Protein AF-A0A9W6TZ47-F1 (afdb_monomer)

Solvent-accessible surface area (backbone atoms only — not comparable to full-atom values): 7587 Å² total; per-residue (Å²): 111,73,67,62,67,54,56,76,74,47,63,88,85,25,44,51,53,53,56,49,51,52,38,54,53,50,49,54,48,43,44,71,75,46,44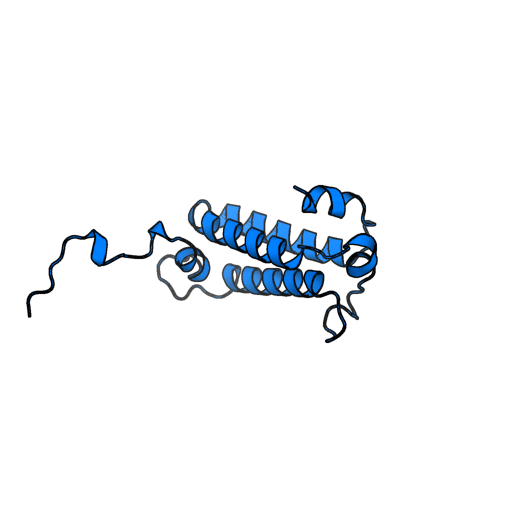,76,55,36,48,42,35,51,52,51,50,50,49,57,49,49,65,53,39,70,91,61,58,50,77,84,45,37,54,70,41,46,78,83,45,46,82,42,94,86,34,52,65,48,57,39,49,52,53,52,51,40,50,52,52,49,45,53,74,69,49,83,57,90,50,97,80,65,60,38,65,71,26,52,73,45,28,69,88,71,57,84,59,70,81,80,69,75,66,78,84,82,130

Secondary structure (DSSP, 8-state):
-HHHHHHTTS-TT-HHHHHHHHHHHHHHHHHHHHGGGGHHHHHHHHHHHHHHHTT--TTTTGGG--TTTTTSTTS-HHHHHHHHHHHHHHHHHHSPP-STT-S-HHHHHT-GGGS--TTTTT-----

Radius of gyration: 18.26 Å; Cα contacts (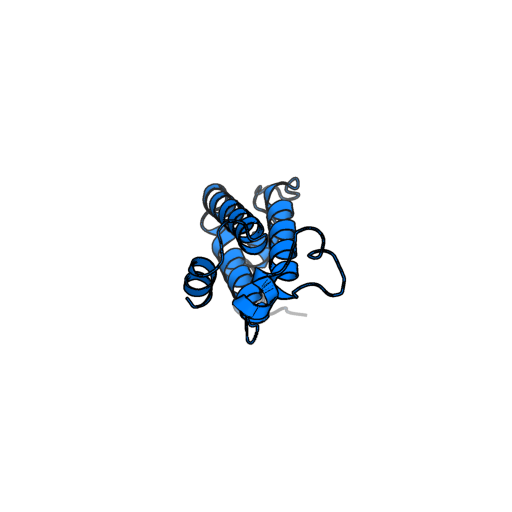8 Å, |Δi|>4): 100; chains: 1; bounding box: 55×34×45 Å

Sequence (127 aa):
MILQSTIDQVSAETYLREVLTKLLTLEGKSIRWYQGAVRSYMLELAGRLEVALGSHDIMACCARVSASDATSDGSCTFVRKIIDEVKALTKALFEMPTNQGGVPPVFLECDETTKFDLEDDGFEVIE

pLDDT: mean 79.94, std 12.83, range [51.91, 94.94]

Nearest PDB structures (foldseek):
  8s5z-assembly1_A  TM=2.798E-01  e=6.095E+00  Homo sapiens

Foldseek 3Di:
DVVVVVLVVADPPFPLNVLVVLLVVLVVVCCVPPPPLQVLVVVVLVVQLCVLPPPDDCVVAVSPDDPVCLPPPPHRSSSVSSNVSSVVSCCQQPPQDPDPVRHRVSSLVSPPVNDDDPVPPPDDDDD

Structure (mmCIF, N/CA/C/O backbone):
data_AF-A0A9W6TZ47-F1
#
_entry.id   AF-A0A9W6TZ47-F1
#
loop_
_atom_site.group_PDB
_atom_site.id
_atom_site.type_symbol
_atom_site.label_atom_id
_atom_site.label_alt_id
_atom_site.label_comp_id
_atom_site.label_asym_id
_atom_site.label_entity_id
_atom_site.label_seq_id
_atom_site.pdbx_PDB_ins_code
_atom_site.Cartn_x
_atom_site.Cartn_y
_atom_site.Cartn_z
_atom_site.occupancy
_atom_site.B_iso_or_equiv
_atom_site.auth_seq_id
_atom_site.auth_comp_id
_atom_site.auth_asym_id
_atom_site.auth_atom_id
_atom_site.pdbx_PDB_model_num
ATOM 1 N N . MET A 1 1 ? 15.091 -8.637 5.094 1.00 51.91 1 MET A N 1
ATOM 2 C CA . MET A 1 1 ? 13.905 -8.409 4.245 1.00 51.91 1 MET A CA 1
ATOM 3 C C . MET A 1 1 ? 14.402 -8.178 2.825 1.00 51.91 1 MET A C 1
ATOM 5 O O . MET A 1 1 ? 15.094 -7.191 2.608 1.00 51.91 1 MET A O 1
ATOM 9 N N . ILE A 1 2 ? 14.150 -9.111 1.903 1.00 57.94 2 ILE A N 1
ATOM 10 C CA . ILE A 1 2 ? 14.705 -9.094 0.530 1.00 57.94 2 ILE A CA 1
ATOM 11 C C . ILE A 1 2 ? 14.331 -7.793 -0.201 1.00 57.94 2 ILE A C 1
ATOM 13 O O . ILE A 1 2 ? 15.167 -7.188 -0.866 1.00 57.94 2 ILE A O 1
ATOM 17 N N . LEU A 1 3 ? 13.116 -7.297 0.047 1.00 60.72 3 LEU A N 1
ATOM 18 C CA . LEU A 1 3 ? 12.589 -6.047 -0.498 1.00 60.72 3 LEU A CA 1
ATOM 19 C C . LEU A 1 3 ? 13.511 -4.841 -0.238 1.00 60.72 3 LEU A C 1
ATOM 21 O O . LEU A 1 3 ? 13.852 -4.116 -1.166 1.00 60.72 3 LEU A O 1
ATOM 25 N N . GLN A 1 4 ? 13.963 -4.665 1.010 1.00 63.34 4 GLN A N 1
ATOM 26 C CA . GLN A 1 4 ? 14.807 -3.534 1.410 1.00 63.34 4 GLN A CA 1
ATOM 27 C C . GLN A 1 4 ? 16.147 -3.554 0.659 1.00 63.34 4 GLN A C 1
ATOM 29 O O . GLN A 1 4 ? 16.535 -2.560 0.055 1.00 63.34 4 GLN A O 1
ATOM 34 N N . SER A 1 5 ? 16.813 -4.715 0.626 1.00 62.41 5 SER A N 1
ATOM 35 C CA . SER A 1 5 ? 18.112 -4.874 -0.040 1.00 62.41 5 SER A CA 1
ATOM 36 C C . SER A 1 5 ? 18.051 -4.692 -1.554 1.00 62.41 5 SER A C 1
ATOM 38 O O . SER A 1 5 ? 19.046 -4.300 -2.157 1.00 62.41 5 SER A O 1
ATOM 40 N N . THR A 1 6 ? 16.908 -4.985 -2.178 1.00 62.78 6 THR A N 1
ATOM 41 C CA . THR A 1 6 ? 16.743 -4.818 -3.623 1.00 62.78 6 THR A CA 1
ATOM 42 C C . THR A 1 6 ? 16.425 -3.373 -3.995 1.00 62.78 6 THR A C 1
ATOM 44 O O . THR A 1 6 ? 16.896 -2.903 -5.022 1.00 62.78 6 THR A O 1
ATOM 47 N N . ILE A 1 7 ? 15.705 -2.633 -3.147 1.00 63.69 7 ILE A N 1
ATOM 48 C CA . ILE A 1 7 ? 15.417 -1.205 -3.364 1.00 63.69 7 ILE A CA 1
ATOM 49 C C . ILE A 1 7 ? 16.700 -0.365 -3.332 1.00 63.69 7 ILE A C 1
ATOM 51 O O . ILE A 1 7 ? 16.857 0.542 -4.150 1.00 63.69 7 ILE A O 1
ATOM 55 N N . ASP A 1 8 ? 17.640 -0.695 -2.445 1.00 68.38 8 ASP A N 1
ATOM 56 C CA . ASP A 1 8 ? 18.908 0.035 -2.313 1.00 68.38 8 ASP A CA 1
ATOM 57 C C . ASP A 1 8 ? 19.825 -0.103 -3.546 1.00 68.38 8 ASP A C 1
ATOM 59 O O . ASP A 1 8 ? 20.726 0.712 -3.740 1.00 68.38 8 ASP A O 1
ATOM 63 N N . GLN A 1 9 ? 19.584 -1.102 -4.405 1.00 65.69 9 GLN A N 1
ATOM 64 C CA . GLN A 1 9 ? 20.366 -1.359 -5.623 1.00 65.69 9 GLN A CA 1
ATOM 65 C C . GLN A 1 9 ? 19.806 -0.660 -6.871 1.00 65.69 9 GLN A C 1
ATOM 67 O O . GLN A 1 9 ? 20.459 -0.646 -7.915 1.00 65.69 9 GLN A O 1
ATOM 72 N N . VAL A 1 10 ? 18.612 -0.070 -6.782 1.00 64.81 10 VAL A N 1
ATOM 73 C CA . VAL A 1 10 ? 17.941 0.589 -7.907 1.00 64.81 10 VAL A CA 1
ATOM 74 C C . VAL A 1 10 ? 18.283 2.086 -7.926 1.00 64.81 10 VAL A C 1
ATOM 76 O O . VAL A 1 10 ? 18.306 2.751 -6.884 1.00 64.81 10 VAL A O 1
ATOM 79 N N . SER A 1 11 ? 18.542 2.646 -9.118 1.00 66.06 11 SER A N 1
ATOM 80 C CA . SER A 1 11 ? 18.889 4.066 -9.257 1.00 66.06 11 SER A CA 1
ATOM 81 C C . SER A 1 11 ? 17.788 4.978 -8.697 1.00 66.06 11 SER A C 1
ATOM 83 O O . SER A 1 11 ? 16.592 4.665 -8.727 1.00 66.06 11 SER A O 1
ATOM 85 N N . ALA A 1 12 ? 18.210 6.120 -8.146 1.00 61.53 12 ALA A N 1
ATOM 86 C CA . ALA A 1 12 ? 17.326 7.046 -7.439 1.00 61.53 12 ALA A CA 1
ATOM 87 C C . ALA A 1 12 ? 16.197 7.618 -8.318 1.00 61.53 12 ALA A C 1
ATOM 89 O O . ALA A 1 12 ? 15.158 8.000 -7.793 1.00 61.53 12 ALA A O 1
ATOM 90 N N . GLU A 1 13 ? 16.394 7.630 -9.636 1.00 66.12 13 GLU A N 1
ATOM 91 C CA . GLU A 1 13 ? 15.476 8.198 -10.630 1.00 66.12 13 GLU A CA 1
ATOM 92 C C . GLU A 1 13 ? 14.477 7.178 -11.195 1.00 66.12 13 GLU A C 1
ATOM 94 O O . GLU A 1 13 ? 13.712 7.488 -12.105 1.00 66.12 13 GLU A O 1
ATOM 99 N N . THR A 1 14 ? 14.466 5.944 -10.684 1.00 78.62 14 THR A N 1
ATOM 100 C CA . THR A 1 14 ? 13.485 4.959 -11.145 1.00 78.62 14 THR A CA 1
ATOM 101 C C . THR A 1 14 ? 12.092 5.254 -10.615 1.00 78.62 14 THR A C 1
ATOM 103 O O . THR A 1 14 ? 11.883 5.566 -9.439 1.00 78.62 14 THR A O 1
ATOM 106 N N . TYR A 1 15 ? 11.106 5.035 -11.478 1.00 84.75 15 TYR A N 1
ATOM 107 C CA . TYR A 1 15 ? 9.700 5.143 -11.117 1.00 84.75 15 TYR A CA 1
ATOM 108 C C . TYR A 1 15 ? 9.317 4.192 -9.969 1.00 84.75 15 TYR A C 1
ATOM 110 O O . TYR A 1 15 ? 8.522 4.539 -9.100 1.00 84.75 15 TYR A O 1
ATOM 118 N N . LEU A 1 16 ? 9.952 3.017 -9.893 1.00 85.25 16 LEU A N 1
ATOM 119 C CA . LEU A 1 16 ? 9.788 2.087 -8.774 1.00 85.25 16 LEU A CA 1
ATOM 120 C C . LEU A 1 16 ? 10.067 2.760 -7.418 1.00 85.25 16 LEU A C 1
ATOM 122 O O . LEU A 1 16 ? 9.283 2.604 -6.481 1.00 85.25 16 LEU A O 1
ATOM 126 N N . ARG A 1 17 ? 11.153 3.537 -7.311 1.00 84.81 17 ARG A N 1
ATOM 127 C CA . ARG A 1 17 ? 11.519 4.234 -6.072 1.00 84.81 17 ARG A CA 1
ATOM 128 C C . ARG A 1 17 ? 10.532 5.344 -5.727 1.00 84.81 17 ARG A C 1
ATOM 130 O O . ARG A 1 17 ? 10.228 5.531 -4.549 1.00 84.81 17 ARG A O 1
ATOM 137 N N . GLU A 1 18 ? 10.004 6.045 -6.727 1.00 88.62 18 GLU A N 1
ATOM 138 C CA . GLU A 1 18 ? 8.964 7.062 -6.542 1.00 88.62 18 GLU A CA 1
ATOM 139 C C . GLU A 1 18 ? 7.694 6.449 -5.935 1.00 88.62 18 GLU A C 1
ATOM 141 O O . GLU A 1 18 ? 7.215 6.896 -4.887 1.00 88.62 18 GLU A O 1
ATOM 146 N N . VAL A 1 19 ? 7.176 5.380 -6.548 1.00 89.44 19 VAL A N 1
ATOM 147 C CA . VAL A 1 19 ? 5.939 4.731 -6.093 1.00 89.44 19 VAL A CA 1
ATOM 148 C C . VAL A 1 19 ? 6.127 4.099 -4.708 1.00 89.44 19 VAL A C 1
ATOM 150 O O . VAL A 1 19 ? 5.257 4.245 -3.848 1.00 89.44 19 VAL A O 1
ATOM 153 N N . LEU A 1 20 ? 7.275 3.469 -4.440 1.00 88.94 20 LEU A N 1
ATOM 154 C CA . LEU A 1 20 ? 7.590 2.928 -3.112 1.00 88.94 20 LEU A CA 1
ATOM 155 C C . LEU A 1 20 ? 7.700 4.020 -2.047 1.00 88.94 20 LEU A C 1
ATOM 157 O O . LEU A 1 20 ? 7.155 3.873 -0.958 1.00 88.94 20 LEU A O 1
ATOM 161 N N . THR A 1 21 ? 8.348 5.142 -2.360 1.00 90.56 21 THR A N 1
ATOM 162 C CA . THR A 1 21 ? 8.442 6.283 -1.437 1.00 90.56 21 THR A CA 1
ATOM 163 C C . THR A 1 21 ? 7.054 6.819 -1.092 1.00 90.56 21 THR A C 1
ATOM 165 O O . THR A 1 21 ? 6.769 7.144 0.065 1.00 90.56 21 THR A O 1
ATOM 168 N N . LYS A 1 22 ? 6.154 6.871 -2.081 1.00 93.00 22 LYS A N 1
ATOM 169 C CA . LYS A 1 22 ? 4.758 7.255 -1.867 1.00 93.00 22 LYS A CA 1
ATOM 170 C C . LYS A 1 22 ? 4.032 6.265 -0.957 1.00 93.00 22 LYS A C 1
ATOM 172 O O . LYS A 1 22 ? 3.343 6.706 -0.039 1.00 93.00 22 LYS A O 1
ATOM 177 N N . LEU A 1 23 ? 4.217 4.962 -1.166 1.00 94.12 23 LEU A N 1
ATOM 178 C CA . LEU A 1 23 ? 3.649 3.924 -0.306 1.00 94.12 23 LEU A CA 1
ATOM 179 C C . LEU A 1 23 ? 4.139 4.057 1.146 1.00 94.12 23 LEU A C 1
ATOM 181 O O . LEU A 1 23 ? 3.313 4.155 2.047 1.00 94.12 23 LEU A O 1
ATOM 185 N N . LEU A 1 24 ? 5.453 4.174 1.361 1.00 92.75 24 LEU A N 1
ATOM 186 C CA . LEU A 1 24 ? 6.056 4.349 2.692 1.00 92.75 24 LEU A CA 1
ATOM 187 C C . LEU A 1 24 ? 5.590 5.643 3.379 1.00 92.75 24 LEU A C 1
ATOM 189 O O . LEU A 1 24 ? 5.381 5.691 4.590 1.00 92.75 24 LEU A O 1
ATOM 193 N N . THR A 1 25 ? 5.375 6.712 2.608 1.00 94.12 25 THR A N 1
ATOM 194 C CA . THR A 1 25 ? 4.816 7.964 3.139 1.00 94.12 25 THR A CA 1
ATOM 195 C C . THR A 1 25 ? 3.375 7.775 3.619 1.00 94.12 25 THR A C 1
ATOM 197 O O . THR A 1 25 ? 2.989 8.322 4.656 1.00 94.12 25 THR A O 1
ATOM 200 N N . LEU A 1 26 ? 2.563 7.023 2.871 1.00 94.94 26 LEU A N 1
ATOM 201 C CA . LEU A 1 26 ? 1.189 6.705 3.260 1.00 94.94 26 LEU A CA 1
ATOM 202 C C . LEU A 1 26 ? 1.161 5.776 4.474 1.00 94.94 26 LEU A C 1
ATOM 204 O O . LEU A 1 26 ? 0.386 6.027 5.393 1.00 94.94 26 LEU A O 1
ATOM 208 N N . GLU A 1 27 ? 2.035 4.774 4.533 1.00 93.31 27 GLU A N 1
ATOM 209 C CA . GLU A 1 27 ? 2.223 3.919 5.707 1.00 93.31 27 GLU A CA 1
ATOM 210 C C . GLU A 1 27 ? 2.532 4.757 6.955 1.00 93.31 27 GLU A C 1
ATOM 212 O O . GLU A 1 27 ? 1.811 4.674 7.950 1.00 93.31 27 GLU A O 1
ATOM 217 N N . GLY A 1 28 ? 3.518 5.657 6.877 1.00 92.69 28 GLY A N 1
ATOM 218 C CA . GLY A 1 28 ? 3.873 6.539 7.990 1.00 92.69 28 GLY A CA 1
ATOM 219 C C . GLY A 1 28 ? 2.714 7.431 8.454 1.00 92.69 28 GLY A C 1
ATOM 220 O O . GLY A 1 28 ? 2.506 7.604 9.657 1.00 92.69 28 GLY A O 1
ATOM 221 N N . LYS A 1 29 ? 1.912 7.967 7.522 1.00 93.38 29 LYS A N 1
ATOM 222 C CA . LYS A 1 29 ? 0.689 8.720 7.862 1.00 93.38 29 LYS A CA 1
ATOM 223 C C . LYS A 1 29 ? -0.347 7.834 8.547 1.00 93.38 29 LYS A C 1
ATOM 225 O O . LYS A 1 29 ? -0.909 8.236 9.561 1.00 93.38 29 LYS A O 1
ATOM 230 N N . SER A 1 30 ? -0.555 6.633 8.024 1.00 91.69 30 SER A N 1
ATOM 231 C CA . SER A 1 30 ? -1.534 5.682 8.544 1.00 91.69 30 SER A CA 1
ATOM 232 C C . SER A 1 30 ? -1.207 5.269 9.976 1.00 91.69 30 SER A C 1
ATOM 234 O O . SER A 1 30 ? -2.064 5.350 10.850 1.00 91.69 30 SER A O 1
ATOM 236 N N . ILE A 1 31 ? 0.054 4.910 10.238 1.00 92.69 31 ILE A N 1
ATOM 237 C CA . ILE A 1 31 ? 0.540 4.558 11.578 1.00 92.69 31 ILE A CA 1
ATOM 238 C C . ILE A 1 31 ? 0.388 5.751 12.524 1.00 92.69 31 ILE A C 1
ATOM 240 O O . ILE A 1 31 ? -0.069 5.595 13.656 1.00 92.69 31 ILE A O 1
ATOM 244 N N . ARG A 1 32 ? 0.723 6.961 12.061 1.00 92.69 32 ARG A N 1
ATOM 245 C CA . ARG A 1 32 ? 0.598 8.179 12.869 1.00 92.69 32 ARG A CA 1
ATOM 246 C C . ARG A 1 32 ? -0.850 8.489 13.256 1.00 92.69 32 ARG A C 1
ATOM 248 O O . ARG A 1 32 ? -1.067 8.983 14.360 1.00 92.69 32 ARG A O 1
ATOM 255 N N . TRP A 1 33 ? -1.811 8.270 12.362 1.00 91.44 33 TRP A N 1
ATOM 256 C CA . TRP A 1 33 ? -3.213 8.640 12.586 1.00 91.44 33 TRP A CA 1
ATOM 257 C C . TRP A 1 33 ? -4.024 7.551 13.286 1.00 91.44 33 TRP A C 1
ATOM 259 O O . TRP A 1 33 ? -4.853 7.877 14.127 1.00 91.44 33 TRP A O 1
ATOM 269 N N . TYR A 1 34 ? -3.764 6.280 12.975 1.00 89.62 34 TYR A N 1
ATOM 270 C CA . TYR A 1 34 ? -4.613 5.157 13.390 1.00 89.62 34 TYR A CA 1
ATOM 271 C C . TYR A 1 34 ? -3.909 4.139 14.293 1.00 89.62 34 TYR A C 1
ATOM 273 O O . TYR A 1 34 ? -4.565 3.264 14.853 1.00 89.62 34 TYR A O 1
ATOM 281 N N . GLN A 1 35 ? -2.593 4.273 14.492 1.00 89.75 35 GLN A N 1
ATOM 282 C CA . GLN A 1 35 ? -1.815 3.508 15.471 1.00 89.75 35 GLN A CA 1
ATOM 283 C C . GLN A 1 35 ? -2.072 1.991 15.395 1.00 89.75 35 GLN A C 1
ATOM 285 O O . GLN A 1 35 ? -1.783 1.367 14.377 1.00 89.75 35 GLN A O 1
ATOM 290 N N . GLY A 1 36 ? -2.598 1.388 16.467 1.00 84.75 36 GLY A N 1
ATOM 291 C CA . GLY A 1 36 ? -2.856 -0.049 16.544 1.00 84.75 36 GLY A CA 1
ATOM 292 C C . GLY A 1 36 ? -3.867 -0.542 15.510 1.00 84.75 36 GLY A C 1
ATOM 293 O O . GLY A 1 36 ? -3.674 -1.627 14.970 1.00 84.75 36 GLY A O 1
ATOM 294 N N . ALA A 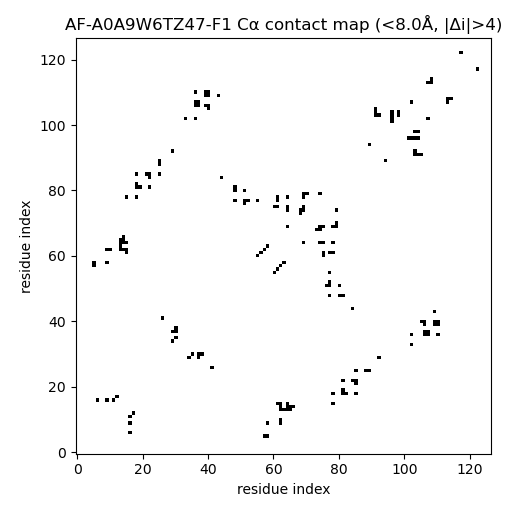1 37 ? -4.864 0.277 15.160 1.00 85.38 37 ALA A N 1
ATOM 295 C CA . ALA A 1 37 ? -5.938 -0.122 14.251 1.00 85.38 37 ALA A CA 1
ATOM 296 C C . ALA A 1 37 ? -5.439 -0.411 12.828 1.00 85.38 37 ALA A C 1
ATOM 298 O O . ALA A 1 37 ? -6.052 -1.187 12.109 1.00 85.38 37 ALA A O 1
ATOM 299 N N . VAL A 1 38 ? -4.314 0.178 12.405 1.00 91.94 38 VAL A N 1
ATOM 300 C CA . VAL A 1 38 ? -3.778 -0.056 11.054 1.00 91.94 38 VAL A CA 1
ATOM 301 C C . VAL A 1 38 ? -2.785 -1.217 10.978 1.00 91.94 38 VAL A C 1
ATOM 303 O O . VAL A 1 38 ? -2.333 -1.584 9.895 1.00 91.94 38 VAL A O 1
ATOM 306 N N . ARG A 1 39 ? -2.417 -1.814 12.116 1.00 90.94 39 ARG A N 1
ATOM 307 C CA . ARG A 1 39 ? -1.357 -2.827 12.169 1.00 90.94 39 ARG A CA 1
ATOM 308 C C . ARG A 1 39 ? -1.681 -4.041 11.300 1.00 90.94 39 ARG A C 1
ATOM 310 O O . ARG A 1 39 ? -0.835 -4.442 10.503 1.00 90.94 39 ARG A O 1
ATOM 317 N N . SER A 1 40 ? -2.880 -4.600 11.438 1.00 90.69 40 SER A N 1
ATOM 318 C CA . SER A 1 40 ? -3.291 -5.793 10.690 1.00 90.69 40 SER A CA 1
ATOM 319 C C . SER A 1 40 ? -3.366 -5.509 9.190 1.00 90.69 40 SER A C 1
ATOM 321 O O . SER A 1 40 ? -2.823 -6.268 8.392 1.00 90.69 40 SER A O 1
ATOM 323 N N . TYR A 1 41 ? -3.877 -4.333 8.811 1.00 93.00 41 TYR A N 1
ATOM 324 C CA . TYR A 1 41 ? -3.860 -3.875 7.421 1.00 93.00 41 TYR A CA 1
ATOM 325 C C . TYR A 1 41 ? -2.437 -3.780 6.843 1.00 93.00 41 TYR A C 1
ATOM 327 O O . TYR A 1 41 ? -2.203 -4.199 5.710 1.00 93.00 41 TYR A O 1
ATOM 335 N N . MET A 1 42 ? -1.466 -3.253 7.602 1.00 93.69 42 MET A N 1
ATOM 336 C CA . MET A 1 42 ? -0.073 -3.160 7.135 1.00 93.69 42 MET A CA 1
ATOM 337 C C . MET A 1 42 ? 0.584 -4.532 6.981 1.00 93.69 42 MET A C 1
ATOM 339 O O . MET A 1 42 ? 1.344 -4.738 6.035 1.00 93.69 42 MET A O 1
ATOM 343 N N . LEU A 1 43 ? 0.269 -5.480 7.867 1.00 91.81 43 LEU A N 1
ATOM 344 C CA . LEU A 1 43 ? 0.740 -6.861 7.743 1.00 91.81 43 LEU A CA 1
ATOM 345 C C . LEU A 1 43 ? 0.179 -7.530 6.486 1.00 91.81 43 LEU A C 1
ATOM 347 O O . LEU A 1 43 ? 0.935 -8.137 5.728 1.00 91.81 43 LEU A O 1
ATOM 351 N N . GLU A 1 44 ? -1.116 -7.372 6.215 1.00 92.25 44 GLU A N 1
ATOM 352 C CA . GLU A 1 44 ? -1.703 -7.896 4.984 1.00 92.25 44 GLU A CA 1
ATOM 353 C C . GLU A 1 44 ? -1.139 -7.220 3.732 1.00 92.25 44 GLU A C 1
ATOM 355 O O . GLU A 1 44 ? -0.865 -7.896 2.742 1.00 92.25 44 GLU A O 1
ATOM 360 N N . LEU A 1 45 ? -0.935 -5.898 3.759 1.00 93.38 45 LEU A N 1
ATOM 361 C CA . LEU A 1 45 ? -0.321 -5.162 2.654 1.00 93.38 45 LEU A CA 1
ATOM 362 C C . LEU A 1 45 ? 1.080 -5.701 2.354 1.00 93.38 45 LEU A C 1
ATOM 364 O O . LEU A 1 45 ? 1.396 -5.972 1.194 1.00 93.38 45 LEU A O 1
ATOM 368 N N . ALA A 1 46 ? 1.897 -5.912 3.389 1.00 90.25 46 ALA A N 1
ATOM 369 C CA . ALA A 1 46 ? 3.214 -6.520 3.248 1.00 90.25 46 ALA A CA 1
ATOM 370 C C . ALA A 1 46 ? 3.119 -7.929 2.640 1.00 90.25 46 ALA A C 1
ATOM 372 O O . ALA A 1 46 ? 3.833 -8.220 1.681 1.00 90.25 46 ALA A O 1
ATOM 373 N N . GLY A 1 47 ? 2.181 -8.759 3.108 1.00 90.25 47 GLY A N 1
ATOM 374 C CA . GLY A 1 47 ? 1.936 -10.092 2.553 1.00 90.25 47 GLY A CA 1
ATOM 375 C C . GLY A 1 47 ? 1.518 -10.064 1.077 1.00 90.25 47 GLY A C 1
ATOM 376 O O . GLY A 1 47 ? 2.050 -10.820 0.263 1.00 90.25 47 GLY A O 1
ATOM 377 N N . ARG A 1 48 ? 0.627 -9.144 0.682 1.00 91.19 48 ARG A N 1
ATOM 378 C CA . ARG A 1 48 ? 0.215 -8.966 -0.723 1.00 91.19 48 ARG A CA 1
ATOM 379 C C . ARG A 1 48 ? 1.384 -8.552 -1.617 1.00 91.19 48 ARG A C 1
ATOM 381 O O . ARG A 1 48 ? 1.463 -9.010 -2.758 1.00 91.19 48 ARG A O 1
ATOM 388 N N . LEU A 1 49 ? 2.280 -7.699 -1.120 1.00 89.88 49 LEU A N 1
ATOM 389 C CA . LEU A 1 49 ? 3.489 -7.305 -1.845 1.00 89.88 49 LEU A CA 1
ATOM 390 C C . LEU A 1 49 ? 4.514 -8.435 -1.917 1.00 89.88 49 LEU A C 1
ATOM 392 O O . LEU A 1 49 ? 5.143 -8.600 -2.957 1.00 89.88 49 LEU A O 1
ATOM 396 N N . GLU A 1 50 ? 4.665 -9.231 -0.862 1.00 88.06 50 GLU A N 1
ATOM 397 C CA . GLU A 1 50 ? 5.572 -10.378 -0.844 1.00 88.06 50 GLU A CA 1
ATOM 398 C C . GLU A 1 50 ? 5.136 -11.460 -1.839 1.00 88.06 50 GLU A C 1
ATOM 400 O O . GLU A 1 50 ? 5.957 -11.933 -2.625 1.00 88.06 50 GLU A O 1
ATOM 405 N N . VAL A 1 51 ? 3.837 -11.774 -1.902 1.00 87.44 51 VAL A N 1
ATOM 406 C CA . VAL A 1 51 ? 3.273 -12.692 -2.908 1.00 87.44 51 VAL A CA 1
ATOM 407 C C . VAL A 1 51 ? 3.491 -12.163 -4.326 1.00 87.44 51 VAL A C 1
ATOM 409 O O . VAL A 1 51 ? 3.861 -12.923 -5.220 1.00 87.44 51 VAL A O 1
ATOM 412 N N . ALA A 1 52 ? 3.292 -10.860 -4.539 1.00 85.50 52 ALA A N 1
ATOM 413 C CA . ALA A 1 52 ? 3.521 -10.236 -5.839 1.00 85.50 52 ALA A CA 1
ATOM 414 C C . ALA A 1 52 ? 5.009 -10.163 -6.215 1.00 85.50 52 ALA A C 1
ATOM 416 O O . ALA A 1 52 ? 5.335 -10.140 -7.403 1.00 85.50 52 ALA A O 1
ATOM 417 N N . LEU A 1 53 ? 5.902 -10.117 -5.222 1.00 82.94 53 LEU A N 1
ATOM 418 C CA . LEU A 1 53 ? 7.342 -10.099 -5.433 1.00 82.94 53 LEU A CA 1
ATOM 419 C C . LEU A 1 53 ? 7.897 -11.495 -5.730 1.00 82.94 53 LEU A C 1
ATOM 421 O O . LEU A 1 53 ? 8.706 -11.618 -6.640 1.00 82.94 53 LEU A O 1
ATOM 425 N N . GLY A 1 54 ? 7.474 -12.520 -4.985 1.00 75.62 54 GLY A N 1
ATOM 426 C CA . GLY A 1 54 ? 7.796 -13.942 -5.166 1.00 75.62 5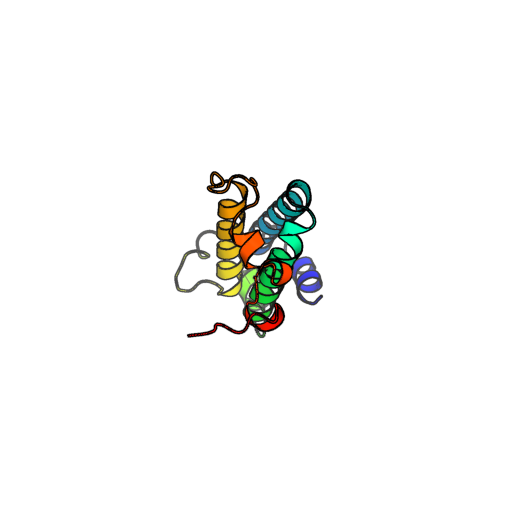4 GLY A CA 1
ATOM 427 C C . GLY A 1 54 ? 9.054 -14.259 -5.992 1.00 75.62 54 GLY A C 1
ATOM 428 O O . GLY A 1 54 ? 10.173 -14.235 -5.484 1.00 75.62 54 GLY A O 1
ATOM 429 N N . SER A 1 55 ? 8.860 -14.595 -7.271 1.00 63.88 55 SER A N 1
ATOM 430 C CA . SER A 1 55 ? 9.905 -14.990 -8.234 1.00 63.88 55 SER A CA 1
ATOM 431 C C . SER A 1 55 ? 10.278 -13.892 -9.240 1.00 63.88 55 SER A C 1
ATOM 433 O O . SER A 1 55 ? 10.843 -14.167 -10.300 1.00 63.88 55 SER A O 1
ATOM 435 N N . HIS A 1 56 ? 9.935 -12.642 -8.944 1.00 79.56 56 HIS A N 1
ATOM 436 C CA . HIS A 1 56 ? 10.083 -11.534 -9.869 1.00 79.56 56 HIS A CA 1
ATOM 437 C C . HIS A 1 56 ? 11.471 -10.891 -9.781 1.00 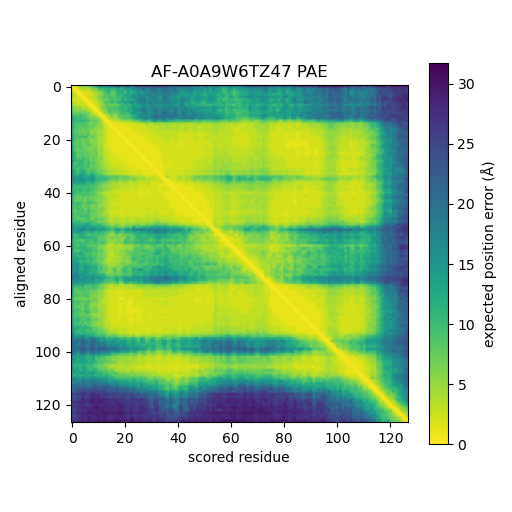79.56 56 HIS A C 1
ATOM 439 O O . HIS A 1 56 ? 11.905 -10.441 -8.720 1.00 79.56 56 HIS A O 1
ATOM 445 N N . ASP A 1 57 ? 12.167 -10.800 -10.915 1.00 78.56 57 ASP A N 1
ATOM 446 C CA . ASP A 1 57 ? 13.445 -10.092 -10.992 1.00 78.56 57 ASP A CA 1
ATOM 447 C C . ASP A 1 57 ? 13.210 -8.573 -11.054 1.00 78.56 57 ASP A C 1
ATOM 449 O O . ASP A 1 57 ? 12.935 -7.995 -12.111 1.00 78.56 57 ASP A O 1
ATOM 453 N N . ILE A 1 58 ? 13.323 -7.918 -9.896 1.00 76.62 58 ILE A N 1
ATOM 454 C CA . ILE A 1 58 ? 13.150 -6.466 -9.763 1.00 76.62 58 ILE A CA 1
ATOM 455 C C . ILE A 1 58 ? 14.150 -5.701 -10.642 1.00 76.62 58 ILE A C 1
ATOM 457 O O . ILE A 1 58 ? 13.779 -4.689 -11.240 1.00 76.62 58 ILE A O 1
ATOM 461 N N . MET A 1 59 ? 15.399 -6.166 -10.734 1.00 73.81 59 MET A N 1
ATOM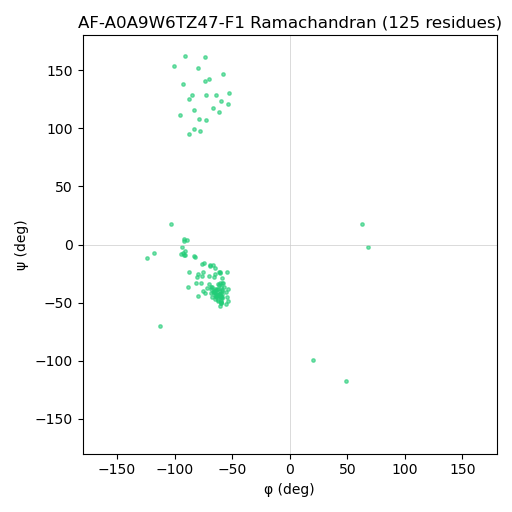 462 C CA . MET A 1 59 ? 16.465 -5.448 -11.436 1.00 73.81 59 MET A C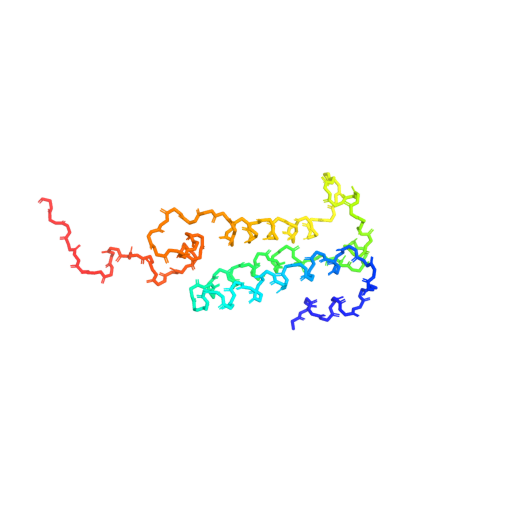A 1
ATOM 463 C C . MET A 1 59 ? 16.305 -5.560 -12.952 1.00 73.81 59 MET A C 1
ATOM 465 O O . MET A 1 59 ? 16.499 -4.578 -13.672 1.00 73.81 59 MET A O 1
ATOM 469 N N . ALA A 1 60 ? 15.913 -6.736 -13.448 1.00 76.75 60 ALA A N 1
ATOM 470 C CA . ALA A 1 60 ? 15.693 -6.949 -14.875 1.00 76.75 60 ALA A CA 1
ATOM 471 C C . ALA A 1 60 ? 14.337 -6.421 -15.374 1.00 76.75 60 ALA A C 1
ATOM 473 O O . ALA A 1 60 ? 14.223 -6.097 -16.558 1.00 76.75 60 ALA A O 1
ATOM 474 N N . CYS A 1 61 ? 13.327 -6.315 -14.500 1.00 83.38 61 CYS A N 1
ATOM 475 C CA . CYS A 1 61 ? 11.966 -5.929 -14.876 1.00 83.38 61 CYS A CA 1
ATOM 476 C C . CYS A 1 61 ? 11.551 -4.563 -14.309 1.00 83.38 61 CYS A C 1
ATOM 478 O O . CYS A 1 61 ? 11.428 -3.587 -15.047 1.00 83.38 61 CYS A O 1
ATOM 480 N N . CYS A 1 62 ? 11.346 -4.462 -12.999 1.00 81.94 62 CYS A N 1
ATOM 481 C CA . CYS A 1 62 ? 10.631 -3.329 -12.406 1.00 81.94 62 CYS A CA 1
ATOM 482 C C . CYS A 1 62 ? 11.457 -2.046 -12.320 1.00 81.94 62 CYS A C 1
ATOM 484 O O . CYS A 1 62 ? 10.896 -0.958 -12.411 1.00 81.94 62 CYS A O 1
ATOM 486 N N . ALA A 1 63 ? 12.784 -2.161 -12.232 1.00 79.56 63 ALA A N 1
ATOM 487 C CA . ALA A 1 63 ? 13.699 -1.025 -12.308 1.00 79.56 63 ALA A CA 1
ATOM 488 C C . ALA A 1 63 ? 13.683 -0.324 -13.682 1.00 79.56 63 ALA A C 1
ATOM 490 O O . ALA A 1 63 ? 14.093 0.829 -13.781 1.00 79.56 63 ALA A O 1
ATOM 491 N N . ARG A 1 64 ? 13.212 -1.001 -14.741 1.00 80.94 64 ARG A N 1
ATOM 492 C CA . ARG A 1 64 ? 13.143 -0.456 -16.110 1.00 80.94 64 ARG A CA 1
ATOM 493 C C . ARG A 1 64 ? 11.805 0.196 -16.446 1.00 80.94 64 ARG A C 1
ATOM 495 O O . ARG A 1 64 ? 11.665 0.767 -17.521 1.00 80.94 64 ARG A O 1
ATOM 502 N N . VAL A 1 65 ? 10.819 0.085 -15.560 1.00 83.19 65 VAL A N 1
ATOM 503 C CA . VAL A 1 65 ? 9.471 0.598 -15.807 1.00 83.19 65 VAL A CA 1
ATOM 504 C C . VAL A 1 65 ? 9.482 2.115 -15.719 1.00 83.19 65 VAL A C 1
ATOM 506 O O . VAL A 1 65 ? 9.935 2.682 -14.725 1.00 83.19 65 VAL A O 1
ATOM 509 N N . SER A 1 66 ? 8.945 2.763 -16.748 1.00 83.12 66 SER A N 1
ATOM 510 C CA . SER A 1 66 ? 8.677 4.196 -16.742 1.00 83.12 66 SER A CA 1
ATOM 511 C C . SER A 1 66 ? 7.257 4.487 -16.242 1.00 83.12 66 SER A C 1
ATOM 513 O O . SER A 1 66 ? 6.381 3.617 -16.257 1.00 83.12 66 SER A O 1
ATOM 515 N N . ALA A 1 67 ? 6.999 5.734 -15.843 1.00 80.06 67 ALA A N 1
ATOM 516 C CA . ALA A 1 67 ? 5.656 6.178 -15.464 1.00 80.06 67 ALA A CA 1
ATOM 517 C C . ALA A 1 67 ? 4.627 5.984 -16.596 1.00 80.06 67 ALA A C 1
ATOM 519 O O . ALA A 1 67 ? 3.464 5.689 -16.330 1.00 80.06 67 ALA A O 1
ATOM 520 N N . SER A 1 68 ? 5.059 6.128 -17.853 1.00 79.38 68 SER A N 1
ATOM 521 C CA . SER A 1 68 ? 4.223 5.980 -19.049 1.00 79.38 68 SER A CA 1
ATOM 522 C C . SER A 1 68 ? 3.802 4.532 -19.294 1.00 79.38 68 SER A C 1
ATOM 524 O O . SER A 1 68 ? 2.690 4.283 -19.750 1.00 79.38 68 SER A O 1
ATOM 526 N N . ASP A 1 69 ? 4.673 3.581 -18.955 1.00 79.25 69 ASP A N 1
ATOM 527 C CA . ASP A 1 69 ? 4.428 2.159 -19.190 1.00 79.25 69 ASP A CA 1
ATOM 528 C C . ASP A 1 69 ? 3.671 1.508 -18.039 1.00 79.25 69 ASP A C 1
ATOM 530 O O . ASP A 1 69 ? 3.004 0.499 -18.243 1.00 79.25 69 ASP A O 1
ATOM 534 N N . ALA A 1 70 ? 3.743 2.070 -16.830 1.00 74.00 70 ALA A N 1
ATOM 535 C CA . ALA A 1 70 ? 3.229 1.456 -15.609 1.00 74.00 70 ALA A CA 1
ATOM 536 C C . ALA A 1 70 ? 1.723 1.134 -15.638 1.00 74.00 70 ALA A C 1
ATOM 538 O O . ALA A 1 70 ? 1.292 0.171 -14.999 1.00 74.00 70 ALA A O 1
ATOM 539 N N . THR A 1 71 ? 0.934 1.895 -16.399 1.00 72.38 71 THR A N 1
ATOM 540 C CA . THR A 1 71 ? -0.518 1.711 -16.553 1.00 72.38 71 THR A CA 1
ATOM 541 C C . THR A 1 71 ? -0.915 0.849 -17.752 1.00 72.38 71 THR A C 1
ATOM 543 O O . THR A 1 71 ? -2.102 0.592 -17.933 1.00 72.38 71 THR A O 1
ATOM 546 N N . SER A 1 72 ? 0.046 0.395 -18.560 1.00 76.19 72 SER A N 1
ATOM 547 C CA . SER A 1 72 ? -0.216 -0.477 -19.707 1.00 76.19 72 SER A CA 1
ATOM 548 C C . SER A 1 72 ? -0.405 -1.940 -19.287 1.00 76.19 72 SER A C 1
ATOM 550 O O . SER A 1 72 ? 0.187 -2.404 -18.305 1.00 76.19 72 SER A O 1
ATOM 552 N N . ASP A 1 73 ? -1.185 -2.698 -20.063 1.00 68.31 73 ASP A N 1
ATOM 553 C CA . ASP A 1 73 ? -1.449 -4.124 -19.807 1.00 68.31 73 ASP A CA 1
ATOM 554 C C . ASP A 1 73 ? -0.164 -4.981 -19.815 1.00 68.31 73 ASP A C 1
ATOM 556 O O . ASP A 1 73 ? -0.094 -6.006 -19.135 1.00 68.31 73 ASP A O 1
ATOM 560 N N . GLY A 1 74 ? 0.900 -4.516 -20.484 1.00 67.50 74 GLY A N 1
ATOM 561 C CA . GLY A 1 74 ? 2.219 -5.163 -20.542 1.00 67.50 74 GLY A CA 1
ATOM 562 C C . GLY A 1 74 ? 3.217 -4.772 -19.440 1.00 67.50 74 GLY A C 1
ATOM 563 O O . GLY A 1 74 ? 4.370 -5.192 -19.500 1.00 67.50 74 GLY A O 1
ATOM 564 N N . SER A 1 75 ? 2.819 -3.955 -18.460 1.00 79.69 75 SER A N 1
ATOM 565 C CA . SER A 1 75 ? 3.717 -3.445 -17.409 1.00 79.69 75 SER A CA 1
ATOM 566 C C . SER A 1 75 ? 4.118 -4.483 -16.341 1.00 79.69 75 SER A C 1
ATOM 568 O O . SER A 1 75 ? 3.450 -5.505 -16.173 1.00 79.69 75 SER A O 1
ATOM 570 N N . CYS A 1 76 ? 5.213 -4.222 -15.598 1.00 87.31 76 CYS A N 1
ATOM 571 C CA . CYS A 1 76 ? 5.650 -5.058 -14.459 1.00 87.31 76 CYS A CA 1
ATOM 572 C C . CYS A 1 76 ? 4.486 -5.217 -13.465 1.00 87.31 76 CYS A C 1
ATOM 574 O O . CYS A 1 76 ? 3.986 -4.239 -12.897 1.00 87.31 76 CYS A O 1
ATOM 576 N N . THR A 1 77 ? 4.091 -6.467 -13.225 1.00 86.88 77 THR A N 1
ATOM 577 C CA . THR A 1 77 ? 2.977 -6.836 -12.340 1.00 86.88 77 THR A CA 1
ATOM 578 C C . THR A 1 77 ? 3.200 -6.356 -10.911 1.00 86.88 77 THR A C 1
ATOM 580 O O . THR A 1 77 ? 2.261 -5.895 -10.265 1.00 86.88 77 THR A O 1
ATOM 583 N N . PHE A 1 78 ? 4.445 -6.386 -10.434 1.00 87.56 78 PHE A N 1
ATOM 584 C CA . PHE A 1 78 ? 4.802 -5.899 -9.107 1.00 87.56 78 PHE A CA 1
ATOM 585 C C . PHE A 1 78 ? 4.657 -4.373 -8.980 1.00 87.56 78 PHE A C 1
ATOM 587 O O . PHE A 1 78 ? 4.042 -3.898 -8.031 1.00 87.56 78 PHE A O 1
ATOM 594 N N . VAL A 1 79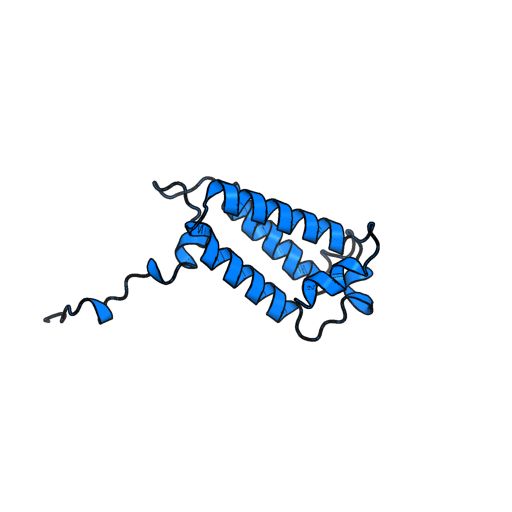 ? 5.125 -3.587 -9.957 1.00 88.25 79 VAL A N 1
ATOM 595 C CA . VAL A 1 79 ? 4.960 -2.118 -9.965 1.00 88.25 79 VAL A CA 1
ATOM 596 C C . VAL A 1 79 ? 3.483 -1.752 -10.010 1.00 88.25 79 VAL A C 1
ATOM 598 O O . VAL A 1 79 ? 3.044 -0.896 -9.244 1.00 88.25 79 VAL A O 1
ATOM 601 N N . ARG A 1 80 ? 2.697 -2.445 -10.842 1.00 89.19 80 ARG A N 1
ATOM 602 C CA . ARG A 1 80 ? 1.242 -2.272 -10.886 1.00 89.19 80 ARG A CA 1
ATOM 603 C C . ARG A 1 80 ? 0.607 -2.558 -9.527 1.00 89.19 80 ARG A C 1
ATOM 605 O O . ARG A 1 80 ? -0.172 -1.746 -9.040 1.00 89.19 80 ARG A O 1
ATOM 612 N N . LYS A 1 81 ? 1.021 -3.644 -8.868 1.00 90.75 81 LYS A N 1
ATOM 613 C CA . LYS A 1 81 ? 0.544 -3.988 -7.529 1.00 90.75 81 LYS A CA 1
ATOM 614 C C . LYS A 1 81 ? 0.874 -2.904 -6.501 1.00 90.75 81 LYS A C 1
ATOM 616 O O . LYS A 1 81 ? -0.016 -2.521 -5.752 1.00 90.75 81 LYS A O 1
ATOM 621 N N . ILE A 1 82 ? 2.088 -2.346 -6.496 1.00 90.94 82 ILE A N 1
ATOM 622 C CA . ILE A 1 82 ? 2.438 -1.228 -5.599 1.00 90.94 82 ILE A CA 1
ATOM 623 C C . ILE A 1 82 ? 1.541 -0.010 -5.880 1.00 90.94 82 ILE A C 1
ATOM 625 O O . ILE A 1 82 ? 1.046 0.614 -4.943 1.00 90.94 82 ILE A O 1
ATOM 629 N N . ILE A 1 83 ? 1.290 0.327 -7.150 1.00 92.19 83 ILE A N 1
ATOM 630 C CA . ILE A 1 83 ? 0.395 1.437 -7.520 1.00 92.19 83 ILE A CA 1
ATOM 631 C C . ILE A 1 83 ? -1.023 1.199 -6.993 1.00 92.19 83 ILE A C 1
ATOM 633 O O . ILE A 1 83 ? -1.652 2.131 -6.488 1.00 92.19 83 ILE A O 1
ATOM 637 N N . ASP A 1 84 ? -1.526 -0.027 -7.100 1.00 93.00 84 ASP A N 1
ATOM 638 C CA . ASP A 1 84 ? -2.858 -0.382 -6.618 1.00 93.00 84 ASP A CA 1
ATOM 639 C C . ASP A 1 84 ? -2.945 -0.306 -5.089 1.00 93.00 84 ASP A C 1
ATOM 641 O O . ASP A 1 84 ? -3.900 0.270 -4.570 1.00 93.00 84 ASP A O 1
ATOM 645 N N . GLU A 1 85 ? -1.919 -0.762 -4.361 1.00 94.31 85 GLU A N 1
ATOM 646 C CA . GLU A 1 85 ? -1.840 -0.596 -2.901 1.00 94.31 85 GLU A CA 1
ATOM 647 C C . GLU A 1 85 ? -1.751 0.889 -2.500 1.00 94.31 85 GLU A C 1
ATOM 649 O O . GLU A 1 85 ? -2.421 1.323 -1.564 1.00 94.31 85 GLU A O 1
ATOM 654 N N . VAL A 1 86 ? -1.001 1.711 -3.245 1.00 94.56 86 VAL A N 1
ATOM 655 C CA . VAL A 1 86 ? -0.954 3.170 -3.045 1.00 94.56 86 VAL A CA 1
ATOM 656 C C . VAL A 1 86 ? -2.336 3.793 -3.235 1.00 94.56 86 VAL A C 1
ATOM 658 O O . VAL A 1 86 ? -2.734 4.643 -2.437 1.00 94.56 86 VAL A O 1
ATOM 661 N N . LYS A 1 87 ? -3.078 3.401 -4.277 1.00 94.12 87 LYS A N 1
ATOM 662 C CA . LYS A 1 87 ? -4.442 3.893 -4.524 1.00 94.12 87 LYS A CA 1
ATOM 663 C C . LYS A 1 87 ? -5.396 3.455 -3.417 1.00 94.12 87 LYS A C 1
ATOM 665 O O . LYS A 1 87 ? -6.127 4.300 -2.906 1.00 94.12 87 LYS A O 1
ATOM 670 N N . ALA A 1 88 ? -5.361 2.180 -3.033 1.00 93.94 88 ALA A N 1
ATOM 671 C CA . ALA A 1 88 ? -6.195 1.628 -1.972 1.00 93.94 88 ALA A CA 1
ATOM 672 C C . ALA A 1 88 ? -5.945 2.344 -0.639 1.00 93.94 88 ALA A C 1
ATOM 674 O O . ALA A 1 88 ? -6.886 2.836 -0.021 1.00 93.94 88 ALA A O 1
ATOM 675 N N . LEU A 1 89 ? -4.678 2.508 -0.248 1.00 93.62 89 LEU A N 1
ATOM 676 C CA . LEU A 1 89 ? -4.321 3.186 0.995 1.00 93.62 89 LEU A CA 1
ATOM 677 C C . LEU A 1 89 ? -4.631 4.688 0.949 1.00 93.62 89 LEU A C 1
ATOM 679 O O . LE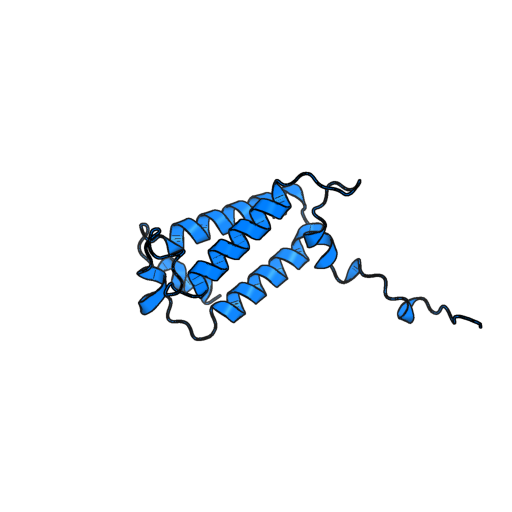U A 1 89 ? -5.116 5.248 1.924 1.00 93.62 89 LEU A O 1
ATOM 683 N N . THR A 1 90 ? -4.421 5.353 -0.192 1.00 94.31 90 THR A N 1
ATOM 684 C CA . THR A 1 90 ? -4.839 6.756 -0.368 1.00 94.31 90 THR A CA 1
ATOM 685 C C . THR A 1 90 ? -6.351 6.892 -0.197 1.00 94.31 90 THR A C 1
ATOM 687 O O . THR A 1 90 ? -6.805 7.786 0.511 1.00 94.31 90 THR A O 1
ATOM 690 N N . LYS A 1 91 ? -7.134 5.999 -0.811 1.00 93.25 91 LYS A N 1
ATOM 691 C CA . LYS A 1 91 ? -8.590 5.986 -0.667 1.00 93.25 91 LYS A CA 1
ATOM 692 C C . LYS A 1 91 ? -8.982 5.789 0.799 1.00 93.25 91 LYS A C 1
ATOM 694 O O . LYS A 1 91 ? -9.703 6.618 1.333 1.00 93.25 91 LYS A O 1
ATOM 699 N N . ALA A 1 92 ? -8.415 4.787 1.467 1.00 90.44 92 ALA A N 1
ATOM 700 C CA . ALA A 1 92 ? -8.673 4.525 2.881 1.00 90.44 92 ALA A CA 1
ATOM 701 C C . ALA A 1 92 ? -8.385 5.742 3.777 1.00 90.44 92 ALA A C 1
ATOM 703 O O . ALA A 1 92 ? -9.150 6.024 4.688 1.00 90.44 92 ALA A O 1
ATOM 704 N N . LEU A 1 93 ? -7.301 6.478 3.515 1.00 89.50 93 LEU A N 1
ATOM 705 C CA . LEU A 1 93 ? -6.869 7.600 4.353 1.00 89.50 93 LEU A CA 1
ATOM 706 C C . LEU A 1 93 ? -7.619 8.915 4.123 1.00 89.50 93 LEU A C 1
ATOM 708 O O . LEU A 1 93 ? -7.635 9.758 5.019 1.00 89.50 93 LEU A O 1
ATOM 712 N N . PHE A 1 94 ? -8.136 9.142 2.917 1.00 89.50 94 PHE A N 1
ATOM 713 C CA . PHE A 1 94 ? -8.635 10.462 2.514 1.00 89.50 94 PHE A CA 1
ATOM 714 C C . PHE A 1 94 ? -10.089 10.464 2.048 1.00 89.50 94 PHE A C 1
ATOM 716 O O . PHE A 1 94 ? -10.666 11.540 1.892 1.00 89.50 94 PHE A O 1
ATOM 723 N N . GLU A 1 95 ? -10.693 9.300 1.817 1.00 87.00 95 GLU A N 1
ATOM 724 C CA . GLU A 1 95 ? -12.135 9.213 1.624 1.00 87.00 95 GLU A CA 1
ATOM 725 C C . GLU A 1 95 ? -12.847 9.482 2.954 1.00 87.00 95 GLU A C 1
ATOM 727 O O . GLU A 1 95 ? -12.363 9.108 4.023 1.00 87.00 95 GLU A O 1
ATOM 732 N N . MET A 1 96 ? -13.982 10.185 2.898 1.00 75.38 96 MET A N 1
ATOM 733 C CA . MET A 1 96 ? -14.733 10.517 4.107 1.00 75.38 96 MET A CA 1
ATOM 734 C C . MET A 1 96 ? -15.152 9.225 4.828 1.00 75.38 96 MET A C 1
ATOM 736 O O . MET A 1 96 ? -15.828 8.396 4.212 1.00 75.38 96 MET A O 1
ATOM 740 N N . PRO A 1 97 ? -14.789 9.040 6.112 1.00 69.31 97 PRO A N 1
ATOM 741 C CA . PRO A 1 97 ? -15.177 7.847 6.844 1.00 69.31 97 PRO A CA 1
ATOM 742 C C . PRO A 1 97 ? -16.700 7.810 6.991 1.00 69.31 97 PRO A C 1
ATOM 744 O O . PRO A 1 97 ? -17.329 8.773 7.425 1.00 69.31 97 PRO A O 1
ATOM 747 N N . THR A 1 98 ? -17.295 6.682 6.613 1.00 73.31 98 THR A N 1
ATOM 748 C CA . THR A 1 98 ? -18.740 6.435 6.717 1.00 73.31 98 THR A CA 1
ATOM 749 C C . THR A 1 98 ? -19.155 5.955 8.107 1.00 73.31 98 THR A C 1
ATOM 751 O O . THR A 1 98 ? -20.348 5.892 8.404 1.00 73.31 98 THR A O 1
ATOM 754 N N . ASN A 1 99 ? -18.191 5.620 8.970 1.00 73.69 99 ASN A N 1
ATOM 755 C CA . ASN A 1 99 ? -18.436 5.152 10.326 1.00 73.69 99 ASN A CA 1
ATOM 756 C C . ASN A 1 99 ? -18.241 6.267 11.366 1.00 73.69 99 ASN A C 1
ATOM 758 O O . ASN A 1 99 ? -17.472 7.209 11.186 1.00 73.69 99 ASN A O 1
ATOM 762 N N . GLN A 1 100 ? -18.935 6.142 12.500 1.00 68.00 100 GLN A N 1
ATOM 763 C CA . GLN A 1 100 ? -18.854 7.126 13.587 1.00 68.00 100 GLN A CA 1
ATOM 764 C C . GLN A 1 100 ? -17.490 7.126 14.301 1.00 68.00 100 GLN A C 1
ATOM 766 O O . GLN A 1 100 ? -17.156 8.093 14.979 1.00 68.00 100 GLN A O 1
ATOM 771 N N . GLY A 1 101 ? -16.698 6.059 14.140 1.00 72.94 101 GLY A N 1
ATOM 772 C CA . GLY A 1 101 ? -15.388 5.903 14.774 1.00 72.94 101 GLY A CA 1
ATOM 773 C C . GLY A 1 101 ? -14.236 6.609 14.055 1.00 72.94 101 GLY A C 1
ATOM 774 O O . GLY A 1 101 ? -13.140 6.669 14.603 1.00 72.94 101 GLY A O 1
ATOM 775 N N . GLY A 1 102 ? -14.443 7.115 12.833 1.00 80.38 102 GLY A N 1
ATOM 776 C CA . GLY A 1 102 ? -13.416 7.821 12.055 1.00 80.38 102 GLY A CA 1
ATOM 777 C C . GLY A 1 102 ? -12.246 6.951 11.570 1.00 80.38 102 GLY A C 1
ATOM 778 O O . GLY A 1 102 ? -11.367 7.456 10.869 1.00 80.38 102 GLY A O 1
ATOM 779 N N . VAL A 1 103 ? -12.228 5.660 11.919 1.00 85.44 103 VAL A N 1
ATOM 780 C CA . VAL A 1 103 ? -11.251 4.666 11.456 1.00 85.44 103 VAL A CA 1
ATOM 781 C C . VAL A 1 103 ? -11.716 4.103 10.113 1.00 85.44 103 VAL A C 1
ATOM 783 O O . VAL A 1 103 ? -12.850 3.642 10.029 1.00 85.44 103 VAL A O 1
ATOM 786 N N . PRO A 1 104 ? -10.882 4.084 9.064 1.00 87.94 104 PRO A N 1
ATOM 787 C CA . PRO A 1 104 ? -11.246 3.491 7.783 1.00 87.94 104 PRO A CA 1
ATOM 788 C C . PRO A 1 104 ? -11.749 2.044 7.943 1.00 87.94 104 PRO A C 1
ATOM 790 O O . PRO A 1 104 ? -11.058 1.248 8.579 1.00 87.94 104 PRO A O 1
ATOM 793 N N . PRO A 1 105 ? -12.911 1.672 7.366 1.00 87.69 105 PRO A N 1
ATOM 794 C CA . PRO A 1 105 ? -13.482 0.328 7.516 1.00 87.69 105 PRO A CA 1
ATOM 795 C C . PRO A 1 105 ? -12.514 -0.797 7.140 1.00 87.69 105 PRO A C 1
ATOM 797 O O . PRO A 1 105 ? -12.414 -1.785 7.856 1.00 87.69 105 PRO A O 1
ATOM 800 N N . VAL A 1 106 ? -11.708 -0.589 6.096 1.00 88.50 106 VAL A N 1
ATOM 801 C CA . VAL A 1 106 ? -10.692 -1.553 5.646 1.00 88.50 106 VAL A CA 1
ATOM 802 C C . VAL A 1 106 ? -9.625 -1.863 6.700 1.00 88.50 106 VAL A C 1
ATOM 804 O O . VAL A 1 106 ? -9.012 -2.918 6.647 1.00 88.50 106 VAL A O 1
ATOM 807 N N . PHE A 1 107 ? -9.375 -0.967 7.661 1.00 89.62 107 PHE A N 1
ATOM 808 C CA . PHE A 1 107 ? -8.449 -1.249 8.761 1.00 89.62 107 PHE A CA 1
ATOM 809 C C . PHE A 1 107 ? -9.086 -2.163 9.809 1.00 89.62 107 PHE A C 1
ATOM 811 O O . PHE A 1 107 ? -8.393 -3.000 10.377 1.00 89.62 107 PHE A O 1
ATOM 818 N N . LEU A 1 108 ? -10.399 -2.029 10.016 1.00 87.25 108 LEU A N 1
ATOM 819 C CA . LEU A 1 108 ? -11.173 -2.873 10.924 1.00 87.25 108 LEU A CA 1
ATOM 820 C C . LEU A 1 108 ? -11.376 -4.273 10.331 1.00 87.25 108 LEU A C 1
ATOM 822 O O . LEU A 1 108 ? -11.207 -5.262 11.025 1.00 87.25 108 LEU A O 1
ATOM 826 N N . GLU A 1 109 ? -11.664 -4.370 9.032 1.00 86.06 109 GLU A N 1
ATOM 827 C CA . GLU A 1 109 ? -11.864 -5.655 8.340 1.00 86.06 109 GLU A CA 1
ATOM 828 C C . GLU A 1 109 ? -10.628 -6.568 8.382 1.00 86.06 109 GLU A C 1
ATOM 830 O O . GLU A 1 109 ? -10.770 -7.790 8.454 1.00 86.06 109 GLU A O 1
ATOM 835 N N . CYS A 1 110 ? -9.427 -5.981 8.367 1.00 83.56 110 CYS A N 1
ATOM 836 C CA . CYS A 1 110 ? -8.166 -6.712 8.514 1.00 83.56 110 CYS A CA 1
ATOM 837 C C . CYS A 1 110 ? -7.881 -7.136 9.964 1.00 83.56 110 CYS A C 1
ATOM 839 O O . CYS A 1 110 ? -6.991 -7.949 10.206 1.00 83.56 110 CYS A O 1
ATOM 841 N N . ASP A 1 111 ? -8.561 -6.556 10.955 1.00 81.62 111 ASP A N 1
ATOM 842 C CA . ASP A 1 111 ? -8.361 -6.905 12.356 1.00 81.62 111 ASP A CA 1
ATOM 843 C C . ASP A 1 111 ? -9.256 -8.085 12.749 1.00 81.62 111 ASP A C 1
ATOM 845 O O . ASP A 1 111 ? -10.415 -7.915 13.131 1.00 81.62 111 ASP A O 1
ATOM 849 N N . GLU A 1 112 ? -8.692 -9.294 12.686 1.00 71.88 112 GLU A N 1
ATOM 850 C CA . GLU A 1 112 ? -9.351 -10.538 13.111 1.00 71.88 112 GLU A CA 1
ATOM 851 C C . GLU A 1 112 ? -9.868 -10.475 14.560 1.00 71.88 112 GLU A C 1
ATOM 853 O O . GLU A 1 112 ? -10.827 -11.161 14.887 1.00 71.88 112 GLU A O 1
ATOM 858 N N . THR A 1 113 ? -9.307 -9.620 15.428 1.00 70.25 113 THR A N 1
ATOM 859 C CA . THR A 1 113 ? -9.798 -9.469 16.812 1.00 70.25 113 THR A CA 1
ATOM 860 C C . THR A 1 113 ? -11.115 -8.699 16.909 1.00 70.25 113 THR A C 1
ATOM 862 O O . THR A 1 113 ? -11.790 -8.752 17.935 1.00 70.25 113 THR A O 1
ATOM 865 N N . THR A 1 114 ? -11.492 -7.982 15.848 1.00 61.91 114 THR A N 1
ATOM 866 C CA . THR A 1 114 ? -12.767 -7.255 15.764 1.00 61.91 114 THR A CA 1
ATOM 867 C C . THR A 1 114 ? -13.866 -8.061 15.078 1.00 61.91 114 THR A C 1
ATOM 869 O O . THR A 1 114 ? -15.029 -7.647 15.092 1.00 61.91 114 THR A O 1
ATOM 872 N N . LYS A 1 115 ? -13.526 -9.218 14.498 1.00 62.84 115 LYS A N 1
ATOM 873 C CA . LYS A 1 115 ? -14.506 -10.140 13.934 1.00 62.84 115 LYS A CA 1
ATOM 874 C C . LYS A 1 115 ? -15.137 -10.917 15.084 1.00 62.84 115 LYS A C 1
ATOM 876 O O . LYS A 1 115 ? -14.495 -11.745 15.716 1.00 62.84 115 LYS A O 1
ATOM 881 N N . PHE A 1 116 ? -16.393 -10.595 15.376 1.00 55.78 116 PHE A N 1
ATOM 882 C CA . PHE A 1 116 ? -17.212 -11.373 16.297 1.00 55.78 116 PHE A CA 1
ATOM 883 C C . PHE A 1 116 ? -17.377 -12.788 15.741 1.00 55.78 116 PHE A C 1
ATOM 885 O O . PHE A 1 116 ? -18.010 -12.962 14.698 1.00 55.78 116 PHE A O 1
ATOM 892 N N . ASP A 1 117 ? -16.819 -13.771 16.439 1.00 52.19 117 ASP A N 1
ATOM 893 C CA . ASP A 1 117 ? -17.068 -15.181 16.175 1.00 52.19 117 ASP A CA 1
ATOM 894 C C . ASP A 1 117 ? -18.182 -15.665 17.112 1.00 52.19 117 ASP A C 1
ATOM 896 O O . ASP A 1 117 ? -18.027 -15.688 18.333 1.00 52.19 117 ASP A O 1
ATOM 900 N N . LEU A 1 118 ? -19.347 -15.976 16.540 1.00 54.59 118 LEU A N 1
ATOM 901 C CA . LEU A 1 118 ? -20.522 -16.425 17.295 1.00 54.59 118 LEU A CA 1
ATOM 902 C C . LEU A 1 118 ? -20.322 -17.827 17.893 1.00 54.59 118 LEU A C 1
ATOM 904 O O . LEU A 1 118 ? -21.046 -18.190 18.818 1.00 54.59 118 LEU A O 1
ATOM 908 N N . GLU A 1 119 ? -19.361 -18.606 17.387 1.00 54.84 119 GLU A N 1
ATOM 909 C CA . GLU A 1 119 ? -19.068 -19.950 17.898 1.00 54.84 119 GLU A CA 1
ATOM 910 C C . GLU A 1 119 ? -18.316 -19.921 19.241 1.00 54.84 119 GLU A C 1
ATOM 912 O O . GLU A 1 119 ? -18.431 -20.863 20.026 1.00 54.84 119 GLU A O 1
ATOM 917 N N . ASP A 1 120 ? -17.606 -18.831 19.549 1.00 52.91 120 ASP A N 1
ATOM 918 C CA . ASP A 1 120 ? -16.748 -18.719 20.741 1.00 52.91 120 ASP A CA 1
ATOM 919 C C . ASP A 1 120 ? -17.483 -18.144 21.973 1.00 52.91 120 ASP A C 1
ATOM 921 O O . ASP A 1 120 ? -16.975 -18.188 23.093 1.00 52.91 120 ASP A O 1
ATOM 925 N N . ASP A 1 121 ? -18.711 -17.640 21.794 1.00 56.28 121 ASP A N 1
ATOM 926 C CA . ASP A 1 121 ? -19.493 -16.981 22.857 1.00 56.28 121 ASP A CA 1
ATOM 927 C C . ASP A 1 121 ? -20.423 -17.947 23.623 1.00 56.28 121 ASP A C 1
ATOM 929 O O . ASP A 1 121 ? -21.189 -17.543 24.500 1.00 56.28 121 ASP A O 1
ATOM 933 N N . GLY A 1 122 ? -20.379 -19.248 23.303 1.00 56.75 122 GLY A N 1
ATOM 934 C CA . GLY A 1 122 ? -21.142 -20.282 24.014 1.00 56.75 122 GLY A CA 1
ATOM 935 C C . GLY A 1 122 ? -22.667 -20.126 23.928 1.00 56.75 122 GLY A C 1
ATOM 936 O O . GLY A 1 122 ? -23.392 -20.705 24.740 1.00 56.75 122 GLY A O 1
ATOM 937 N N . PHE A 1 123 ? -23.169 -19.347 22.967 1.00 57.53 123 PHE A N 1
ATOM 938 C CA . PHE A 1 123 ? -24.599 -19.191 22.729 1.00 57.53 123 PHE A CA 1
ATOM 939 C C . PHE A 1 123 ? -25.124 -20.342 21.863 1.00 57.53 123 PHE A C 1
ATOM 941 O O . PHE A 1 123 ? -25.019 -20.326 20.639 1.00 57.53 123 PHE A O 1
ATOM 948 N N . GLU A 1 124 ? -25.740 -21.337 22.503 1.00 54.47 124 GLU A N 1
ATOM 949 C CA . GLU A 1 124 ? -26.622 -22.279 21.812 1.00 54.47 124 GLU A CA 1
ATOM 950 C C . GLU A 1 124 ? -27.875 -21.534 21.326 1.00 54.47 124 GLU A C 1
ATOM 952 O O . GLU A 1 124 ? -28.658 -21.000 22.118 1.00 54.47 124 GLU A O 1
ATOM 957 N N . VAL A 1 125 ? -28.074 -21.495 20.008 1.00 58.97 125 VAL A N 1
ATOM 958 C CA . VAL A 1 125 ? -29.330 -21.038 19.406 1.00 58.97 125 VAL A CA 1
ATOM 959 C C . VAL A 1 125 ? -30.374 -22.128 19.646 1.00 58.97 125 VAL A C 1
ATOM 961 O O . VAL A 1 125 ? -30.309 -23.196 19.044 1.00 58.97 125 VAL A O 1
ATOM 964 N N . ILE A 1 126 ? -31.316 -21.878 20.555 1.00 57.19 126 ILE A N 1
ATOM 965 C CA . ILE A 1 126 ? -32.452 -22.775 20.793 1.00 57.19 126 ILE A CA 1
ATOM 966 C C . ILE A 1 126 ? -33.532 -22.444 19.751 1.00 57.19 126 ILE A C 1
ATOM 968 O O . ILE A 1 126 ? -34.044 -21.322 19.752 1.00 57.19 126 ILE A O 1
ATOM 972 N N . GLU A 1 127 ? -33.841 -23.392 18.861 1.00 53.47 127 GLU A N 1
ATOM 973 C CA . GLU A 1 127 ? -35.023 -23.354 17.974 1.00 53.47 127 GLU A CA 1
ATOM 974 C C . GLU A 1 127 ? -36.321 -23.705 18.718 1.00 53.47 127 GLU A C 1
ATOM 976 O O . GLU A 1 127 ? -36.297 -24.616 19.582 1.00 53.47 127 GLU A O 1
#

Organism: NCBI:txid2077276

Mean predicted aligned error: 9.56 Å